Protein AF-A0A8T5IJR4-F1 (afdb_monomer_lite)

Radius of gyration: 23.62 Å; chains: 1; bounding box: 55×16×66 Å

Structure (mmCIF, N/CA/C/O backbone):
data_AF-A0A8T5IJR4-F1
#
_entry.id   AF-A0A8T5IJR4-F1
#
loop_
_atom_site.group_PDB
_atom_site.id
_atom_site.type_symbol
_atom_site.label_atom_id
_atom_site.label_alt_id
_atom_site.label_comp_id
_atom_site.label_asym_id
_atom_site.label_entity_id
_atom_site.label_seq_id
_atom_site.pdbx_PDB_ins_code
_atom_site.Cartn_x
_atom_site.Cartn_y
_atom_site.Cartn_z
_atom_site.occupancy
_atom_site.B_iso_or_equiv
_atom_site.auth_seq_id
_atom_site.auth_comp_id
_atom_site.auth_asym_id
_atom_site.auth_atom_id
_atom_site.pdbx_PDB_model_num
ATOM 1 N N . MET A 1 1 ? -21.890 3.877 23.544 1.00 56.03 1 MET A N 1
ATOM 2 C CA . MET A 1 1 ? -21.087 4.449 22.442 1.00 56.03 1 MET A CA 1
ATOM 3 C C . MET A 1 1 ? -21.622 5.836 22.123 1.00 56.03 1 MET A C 1
ATOM 5 O O . MET A 1 1 ? -22.803 5.952 21.804 1.00 56.03 1 MET A O 1
ATOM 9 N N . LYS A 1 2 ? -20.827 6.899 22.290 1.00 72.06 2 LY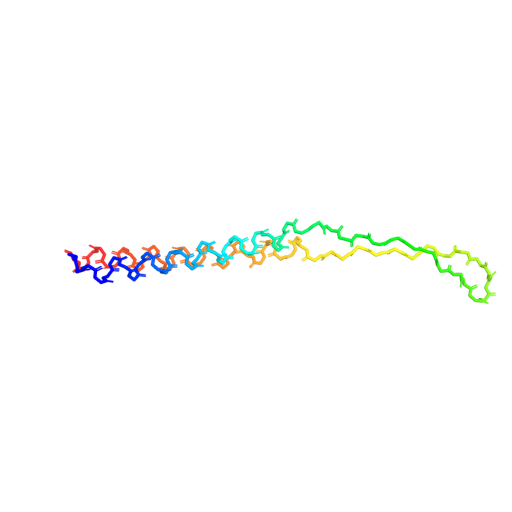S A N 1
ATOM 10 C CA . LYS A 1 2 ? -21.292 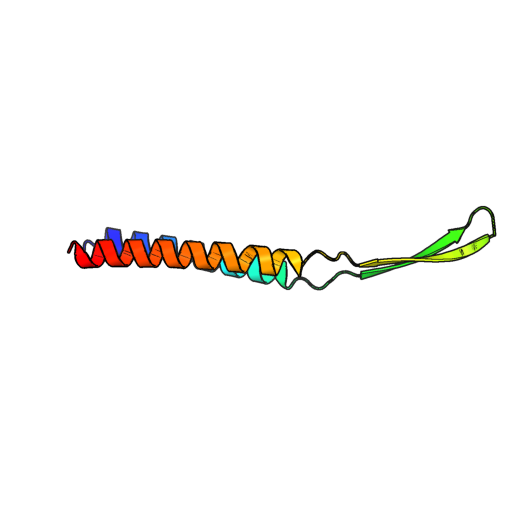8.243 21.912 1.00 72.06 2 LYS A CA 1
ATOM 11 C C . LYS A 1 2 ? -21.176 8.370 20.393 1.00 72.06 2 LYS A C 1
ATOM 13 O O . LYS A 1 2 ? -20.168 7.980 19.817 1.00 72.06 2 LYS A O 1
ATOM 18 N N . LYS A 1 3 ? -22.205 8.916 19.736 1.00 71.06 3 LYS A N 1
ATOM 19 C CA . LYS A 1 3 ? -22.307 9.043 18.263 1.00 71.06 3 LYS A CA 1
ATOM 20 C C . LYS A 1 3 ? -21.045 9.638 17.604 1.00 71.06 3 LYS A C 1
ATOM 22 O O . LYS A 1 3 ? -20.735 9.303 16.467 1.00 71.06 3 LYS A O 1
ATOM 27 N N . GLN A 1 4 ? -20.314 10.486 18.331 1.00 71.62 4 GLN A N 1
ATOM 28 C CA . GLN A 1 4 ? -19.068 11.113 17.881 1.00 71.62 4 GLN A CA 1
ATOM 29 C C . GLN A 1 4 ? -17.886 10.139 17.724 1.00 71.62 4 GLN A C 1
ATOM 31 O O . GLN A 1 4 ? -17.096 10.312 16.803 1.00 71.62 4 GLN A O 1
ATOM 36 N N . GLU A 1 5 ? -17.776 9.099 18.555 1.00 75.44 5 GLU A N 1
ATOM 37 C CA . GLU A 1 5 ? -16.647 8.152 18.504 1.00 75.44 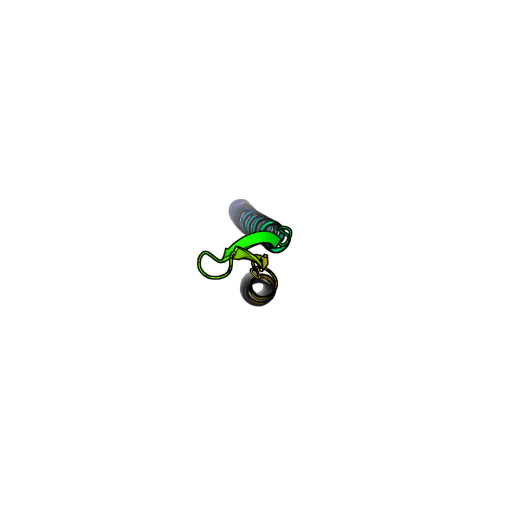5 GLU A CA 1
ATOM 38 C C . GLU A 1 5 ? -16.742 7.235 17.278 1.00 75.44 5 GLU A C 1
ATOM 40 O O . GLU A 1 5 ? -15.750 6.976 16.602 1.00 75.44 5 GLU A O 1
ATOM 45 N N . ILE A 1 6 ? -17.962 6.807 16.936 1.00 78.56 6 ILE A N 1
ATOM 46 C CA . ILE A 1 6 ? -18.228 6.006 15.731 1.00 78.56 6 ILE A CA 1
ATOM 47 C C . ILE A 1 6 ? -17.855 6.801 14.478 1.00 78.56 6 ILE A C 1
ATOM 49 O O . ILE A 1 6 ? -17.226 6.261 13.572 1.00 78.56 6 ILE A O 1
ATOM 53 N N . LEU A 1 7 ? -18.211 8.089 14.441 1.00 76.44 7 LEU A N 1
ATOM 54 C CA . LEU A 1 7 ? -17.917 8.956 13.304 1.00 76.44 7 LEU A CA 1
ATOM 55 C C . LEU A 1 7 ? -16.406 9.131 13.109 1.00 76.44 7 LEU A C 1
ATOM 57 O O . LEU A 1 7 ? -15.931 9.042 11.982 1.00 76.44 7 LEU A O 1
ATOM 61 N N . GLN A 1 8 ? -15.649 9.317 14.195 1.00 74.19 8 GLN A N 1
ATOM 62 C CA . GLN A 1 8 ? -14.190 9.427 14.131 1.00 74.19 8 GLN A CA 1
ATOM 63 C C . GLN A 1 8 ? -13.532 8.142 13.621 1.00 74.19 8 GLN A C 1
ATOM 65 O O . GLN A 1 8 ? -12.661 8.211 12.754 1.00 74.19 8 GLN A O 1
ATOM 70 N N . ILE A 1 9 ? -13.977 6.976 14.097 1.00 79.69 9 ILE A N 1
ATOM 71 C CA . ILE A 1 9 ? -13.469 5.680 13.623 1.00 79.69 9 ILE A CA 1
ATOM 72 C C . ILE A 1 9 ? -13.751 5.508 12.126 1.00 79.69 9 ILE A C 1
ATOM 74 O O . ILE A 1 9 ? -12.856 5.123 11.374 1.00 79.69 9 ILE A O 1
ATOM 78 N N . LEU A 1 10 ? -14.965 5.844 11.676 1.00 77.06 10 LEU A N 1
ATOM 79 C CA . LEU A 1 10 ? -15.343 5.748 10.264 1.00 77.06 10 LEU A CA 1
ATOM 80 C C . LEU A 1 10 ? -14.478 6.654 9.379 1.00 77.06 10 LEU A C 1
ATOM 82 O O . LEU A 1 10 ? -14.045 6.254 8.299 1.00 77.06 10 LEU A O 1
ATOM 86 N N . MET A 1 11 ? -14.207 7.870 9.858 1.00 76.31 11 MET A N 1
ATOM 87 C CA . MET A 1 11 ? -13.393 8.850 9.148 1.00 76.31 11 MET A CA 1
ATOM 88 C C . MET A 1 11 ? -11.957 8.346 8.978 1.00 76.31 11 MET A C 1
ATOM 90 O O . MET A 1 11 ? -11.429 8.360 7.869 1.00 76.31 11 MET A O 1
ATOM 94 N N . ILE A 1 12 ? -11.348 7.818 10.042 1.00 79.81 12 ILE A N 1
ATOM 95 C CA . ILE A 1 12 ? -9.987 7.272 9.978 1.00 79.81 12 ILE A CA 1
ATOM 96 C C . ILE A 1 12 ? -9.932 6.061 9.040 1.00 79.81 12 ILE A C 1
ATOM 98 O O . ILE A 1 12 ? -9.025 5.963 8.214 1.00 79.81 12 ILE A O 1
ATOM 102 N N . LEU A 1 13 ? -10.931 5.178 9.105 1.00 78.56 13 LEU A N 1
ATOM 103 C CA . LEU A 1 13 ? -11.016 4.015 8.225 1.00 78.56 13 LEU A CA 1
ATOM 104 C C . LEU A 1 13 ? -11.093 4.428 6.746 1.00 78.56 13 LEU A C 1
ATOM 106 O O . LEU A 1 13 ? -10.384 3.866 5.915 1.00 78.56 13 LEU A O 1
ATOM 110 N N . SER A 1 14 ? -11.897 5.445 6.417 1.00 71.75 14 SER A N 1
ATOM 111 C CA . SER A 1 14 ? -12.002 5.947 5.040 1.00 71.75 14 SER A CA 1
ATOM 112 C C . SER A 1 14 ? -10.685 6.521 4.507 1.00 71.75 14 SER A C 1
ATOM 114 O O . SER A 1 14 ? -10.335 6.268 3.356 1.00 71.75 14 SER A O 1
ATOM 116 N N . ILE A 1 15 ? -9.915 7.221 5.347 1.00 80.19 15 ILE A N 1
ATOM 117 C CA . ILE A 1 15 ? -8.610 7.776 4.965 1.00 80.19 15 ILE A CA 1
ATOM 118 C C . ILE A 1 15 ? -7.614 6.646 4.692 1.00 80.19 15 ILE A C 1
ATOM 120 O O . ILE A 1 15 ? -6.910 6.682 3.687 1.00 80.19 15 ILE A O 1
ATOM 124 N N . LEU A 1 16 ? -7.588 5.614 5.540 1.00 76.12 16 LEU A N 1
ATOM 125 C CA . LEU A 1 16 ? -6.710 4.453 5.362 1.00 76.12 16 LEU A CA 1
ATOM 126 C C . LEU A 1 16 ? -7.025 3.672 4.080 1.00 76.12 16 LEU A C 1
ATOM 128 O O . LEU A 1 16 ? -6.106 3.243 3.378 1.00 76.12 16 LEU A O 1
ATOM 132 N N . ILE A 1 17 ? -8.309 3.518 3.750 1.00 76.69 17 ILE A N 1
ATOM 133 C CA . ILE A 1 17 ? -8.746 2.872 2.507 1.00 76.69 17 ILE A CA 1
ATOM 134 C C . ILE A 1 17 ? -8.300 3.696 1.295 1.00 76.69 17 ILE A C 1
ATOM 136 O O . ILE A 1 17 ? -7.700 3.143 0.376 1.00 76.69 17 ILE A O 1
ATOM 140 N N . LEU A 1 18 ? -8.528 5.013 1.306 1.00 73.38 18 LEU A N 1
ATOM 141 C CA . LEU A 1 18 ? -8.105 5.901 0.219 1.00 73.38 18 LEU A CA 1
ATOM 142 C C . LEU A 1 18 ? -6.586 5.881 0.019 1.00 73.38 18 LEU A C 1
ATOM 144 O O . LEU A 1 18 ? -6.125 5.794 -1.117 1.00 73.38 18 LEU A O 1
ATOM 148 N N . LEU A 1 19 ? -5.815 5.894 1.110 1.00 75.12 19 LEU A N 1
ATOM 149 C CA . LEU A 1 19 ? -4.358 5.804 1.054 1.00 75.12 19 LEU A CA 1
ATOM 150 C C . LEU A 1 19 ? -3.913 4.479 0.423 1.00 75.12 19 LEU A C 1
ATOM 152 O O . LEU A 1 19 ? -3.059 4.470 -0.457 1.00 75.12 19 LEU A O 1
ATOM 156 N N . SER A 1 20 ? -4.540 3.371 0.823 1.00 70.88 20 SER A N 1
ATOM 157 C CA . SER A 1 20 ? -4.234 2.034 0.300 1.00 70.88 20 SER A CA 1
ATOM 158 C C . SER A 1 20 ? -4.552 1.912 -1.194 1.00 70.88 20 SER A C 1
ATOM 160 O O . S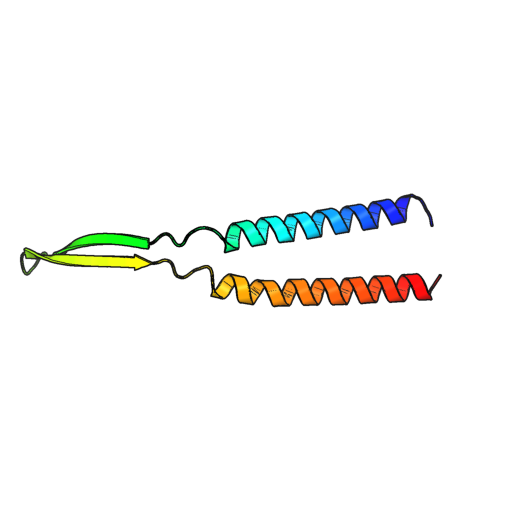ER A 1 20 ? -3.779 1.317 -1.940 1.00 70.88 20 SER A O 1
ATOM 162 N N . ILE A 1 21 ? -5.659 2.508 -1.652 1.00 71.00 21 ILE A N 1
ATOM 163 C CA . ILE A 1 21 ? -6.045 2.521 -3.071 1.00 71.00 21 ILE A CA 1
ATOM 164 C C . ILE A 1 21 ? -5.082 3.384 -3.893 1.00 71.00 21 ILE A C 1
ATOM 166 O O . ILE A 1 21 ? -4.629 2.941 -4.946 1.00 71.00 21 ILE A O 1
ATOM 170 N N . ALA A 1 22 ? -4.750 4.593 -3.428 1.00 66.00 22 ALA A N 1
ATOM 171 C CA . ALA A 1 22 ? -3.829 5.490 -4.132 1.00 66.00 22 ALA A CA 1
ATOM 172 C C . ALA A 1 22 ? -2.449 4.845 -4.314 1.00 66.00 22 ALA A C 1
ATOM 174 O O . ALA A 1 22 ? -1.860 4.878 -5.393 1.00 66.00 22 ALA A O 1
ATOM 175 N N . VAL A 1 23 ? -1.983 4.183 -3.260 1.00 65.81 23 VAL A N 1
ATOM 176 C CA . VAL A 1 23 ? -0.766 3.385 -3.254 1.00 65.81 23 VAL A CA 1
ATOM 177 C C . VAL A 1 23 ? -0.840 2.225 -4.253 1.00 65.81 23 VAL A C 1
ATOM 179 O O . VAL A 1 23 ? 0.083 2.056 -5.043 1.00 65.81 23 VAL A O 1
ATOM 182 N N . TYR A 1 24 ? -1.936 1.459 -4.256 1.00 64.50 24 TYR A N 1
ATOM 183 C CA . TYR A 1 24 ? -2.132 0.328 -5.169 1.00 64.50 24 TYR A CA 1
ATOM 184 C C . TYR A 1 24 ? -2.103 0.753 -6.645 1.00 64.50 24 TYR A C 1
ATOM 186 O O . TYR A 1 24 ? -1.468 0.097 -7.471 1.00 64.50 24 TYR A O 1
ATOM 194 N N . GLN A 1 25 ? -2.757 1.872 -6.974 1.00 59.47 25 GLN A N 1
ATOM 195 C CA . GLN A 1 25 ? -2.761 2.441 -8.326 1.00 59.47 25 GLN A CA 1
ATOM 196 C C . GLN A 1 25 ? -1.356 2.873 -8.755 1.00 59.47 25 GLN A C 1
ATOM 198 O O . GLN A 1 25 ? -0.935 2.573 -9.867 1.00 59.47 25 GLN A O 1
ATOM 203 N N . PHE A 1 26 ? -0.605 3.514 -7.857 1.00 61.28 26 PHE A N 1
ATOM 204 C CA . PHE A 1 26 ? 0.775 3.913 -8.126 1.00 61.28 26 PHE A CA 1
ATOM 205 C C . PHE A 1 26 ? 1.698 2.705 -8.344 1.00 61.28 26 PHE A C 1
ATOM 207 O O . PHE A 1 26 ? 2.539 2.716 -9.238 1.00 61.28 26 PHE A O 1
ATOM 214 N N . SER A 1 27 ? 1.518 1.633 -7.570 1.00 55.97 27 SER A N 1
ATOM 215 C CA . SER A 1 27 ? 2.324 0.417 -7.708 1.00 55.97 27 SER A CA 1
ATOM 216 C C . SER A 1 27 ? 1.990 -0.436 -8.933 1.00 55.97 27 SER A C 1
ATOM 218 O O . SER A 1 27 ? 2.831 -1.219 -9.363 1.00 55.97 27 SER A O 1
ATOM 220 N N . ASN A 1 28 ? 0.787 -0.285 -9.492 1.00 55.78 28 ASN A N 1
ATOM 221 C CA . ASN A 1 28 ? 0.355 -0.995 -10.698 1.00 55.78 28 ASN A CA 1
ATOM 222 C C . ASN A 1 28 ? 0.464 -0.148 -11.970 1.00 55.78 28 ASN A C 1
ATOM 224 O O . ASN A 1 28 ? 0.004 -0.586 -13.026 1.00 55.78 28 ASN A O 1
ATOM 228 N N . ALA A 1 29 ? 1.047 1.052 -11.889 1.00 57.50 29 ALA A N 1
ATOM 229 C CA . ALA A 1 29 ? 1.370 1.814 -13.082 1.00 57.50 29 ALA A CA 1
ATOM 230 C C . ALA A 1 29 ? 2.263 0.948 -13.994 1.00 57.50 29 ALA A C 1
ATOM 232 O O . ALA A 1 29 ? 3.217 0.334 -13.504 1.00 57.50 29 ALA A O 1
ATOM 233 N N . PRO A 1 30 ? 1.932 0.828 -15.291 1.00 57.59 30 PRO A N 1
ATOM 234 C CA . PRO A 1 30 ? 2.692 -0.013 -16.201 1.00 57.59 30 PRO A CA 1
ATOM 235 C C . PRO A 1 30 ? 4.149 0.451 -16.250 1.00 57.59 30 PRO A C 1
ATOM 237 O O . PRO A 1 30 ? 4.433 1.648 -16.191 1.00 57.59 30 PRO A O 1
ATOM 240 N N . ILE A 1 31 ? 5.069 -0.511 -16.355 1.00 64.75 31 ILE A N 1
ATOM 241 C CA . ILE A 1 31 ? 6.487 -0.219 -16.558 1.00 64.75 31 ILE A CA 1
ATOM 242 C C . ILE A 1 31 ? 6.614 0.486 -17.905 1.00 64.75 31 ILE A C 1
ATOM 244 O O . ILE A 1 31 ? 6.439 -0.134 -18.955 1.00 64.75 31 ILE A O 1
ATOM 248 N N . GLU A 1 32 ? 6.915 1.779 -17.869 1.00 61.06 32 GLU A N 1
ATOM 249 C CA . GLU A 1 32 ? 7.279 2.526 -19.065 1.00 61.06 32 GLU A CA 1
ATOM 250 C C . GLU A 1 32 ? 8.720 2.158 -19.425 1.00 61.06 32 GLU A C 1
ATOM 252 O O . GLU A 1 32 ? 9.689 2.620 -18.813 1.00 61.06 32 GLU A O 1
ATOM 257 N N . CYS A 1 33 ? 8.849 1.251 -20.389 1.00 69.31 33 CYS A N 1
ATOM 258 C CA . CYS A 1 33 ? 10.099 1.019 -21.092 1.00 69.31 33 CYS A CA 1
ATOM 259 C C . CYS A 1 33 ? 10.109 1.914 -22.327 1.00 69.31 33 CYS A C 1
ATOM 261 O O . CYS A 1 33 ? 9.135 1.953 -23.082 1.00 69.31 33 CYS A O 1
ATOM 263 N N . TRP A 1 34 ? 11.208 2.626 -22.523 1.00 74.31 34 TRP A N 1
ATOM 264 C CA . TRP A 1 34 ? 11.450 3.381 -23.739 1.00 74.31 34 TRP A CA 1
ATOM 265 C C . TRP A 1 34 ? 12.586 2.712 -24.498 1.00 74.31 34 TRP A C 1
ATOM 267 O O . TRP A 1 34 ? 13.562 2.244 -23.906 1.00 74.31 34 TRP A O 1
ATOM 277 N N . ASP A 1 35 ? 12.407 2.642 -25.810 1.00 77.94 35 ASP A N 1
ATOM 278 C CA . ASP A 1 35 ? 13.376 2.084 -26.736 1.00 77.94 35 ASP A CA 1
ATOM 279 C C . ASP A 1 35 ? 13.735 3.164 -27.752 1.00 77.94 35 ASP A C 1
ATOM 281 O O . ASP A 1 35 ? 12.868 3.898 -28.241 1.00 77.94 35 ASP A O 1
ATOM 285 N N . GLY A 1 36 ? 15.024 3.299 -28.013 1.00 79.44 36 GLY A N 1
ATOM 286 C CA . GLY A 1 36 ? 15.593 4.331 -28.854 1.00 79.44 36 GLY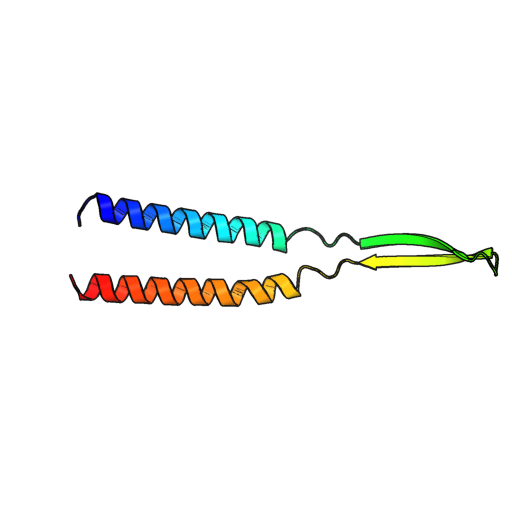 A CA 1
ATOM 287 C C . GLY A 1 36 ? 16.901 3.858 -29.464 1.00 79.44 36 GLY A C 1
ATOM 288 O O . GLY A 1 36 ? 17.498 2.864 -29.059 1.00 79.44 36 GLY A O 1
ATOM 289 N N . THR A 1 37 ? 17.370 4.590 -30.461 1.00 79.69 37 THR A N 1
ATOM 290 C CA . THR A 1 37 ? 18.686 4.373 -31.060 1.00 79.69 37 THR A CA 1
ATOM 291 C C . THR A 1 37 ? 19.382 5.712 -31.167 1.00 79.69 37 THR A C 1
ATOM 293 O O . THR A 1 37 ? 18.804 6.661 -31.700 1.00 79.69 37 THR A O 1
ATOM 296 N N . GLU A 1 38 ? 20.608 5.788 -30.676 1.00 80.44 38 GLU A N 1
ATOM 297 C CA . GLU A 1 38 ? 21.480 6.942 -30.846 1.00 80.44 38 GLU A CA 1
ATOM 298 C C . GLU A 1 38 ? 22.472 6.635 -31.968 1.00 80.44 38 GLU A C 1
ATOM 300 O O . GLU A 1 38 ? 22.761 5.475 -32.251 1.00 80.44 38 GLU A O 1
ATOM 305 N N . THR A 1 39 ? 22.940 7.656 -32.679 1.00 81.38 39 THR A N 1
ATOM 306 C CA . THR A 1 39 ? 24.003 7.476 -33.675 1.00 81.38 39 THR A CA 1
ATOM 307 C C . THR A 1 39 ? 25.311 7.873 -33.018 1.00 81.38 39 THR A C 1
ATOM 309 O O . THR A 1 39 ? 25.444 9.014 -32.580 1.00 81.38 39 THR A O 1
ATOM 312 N N . ASP A 1 40 ? 26.252 6.939 -32.935 1.00 78.44 40 ASP A N 1
ATOM 313 C CA . ASP A 1 40 ? 27.591 7.208 -32.428 1.00 78.44 40 ASP A CA 1
ATOM 314 C C . ASP A 1 40 ? 28.272 8.234 -33.346 1.00 78.44 40 ASP A C 1
ATOM 316 O O . ASP A 1 40 ? 28.400 8.026 -34.556 1.00 78.44 40 ASP A O 1
ATOM 320 N N . SER A 1 41 ? 28.674 9.373 -32.781 1.00 81.44 41 SER A N 1
ATOM 321 C CA . SER A 1 41 ? 29.273 10.475 -33.534 1.00 81.44 41 SER A CA 1
ATOM 322 C C . SER A 1 41 ? 30.639 10.133 -34.124 1.00 81.44 41 SER A C 1
ATOM 324 O O . SER A 1 41 ? 31.047 10.770 -35.096 1.00 81.44 41 SER A O 1
ATOM 326 N N . ASP A 1 42 ? 31.333 9.146 -33.555 1.00 86.38 42 ASP A N 1
ATOM 327 C CA . ASP A 1 42 ? 32.704 8.800 -33.926 1.00 86.38 42 ASP A CA 1
ATOM 328 C C . ASP A 1 42 ? 32.746 7.670 -34.961 1.00 86.38 42 ASP A C 1
ATOM 330 O O . ASP A 1 42 ? 33.622 7.646 -35.828 1.00 86.38 42 ASP A O 1
ATOM 334 N N . THR A 1 43 ? 31.785 6.744 -34.897 1.00 85.06 43 THR A N 1
ATOM 335 C CA . THR A 1 43 ? 31.723 5.564 -35.778 1.00 85.06 43 THR A CA 1
ATOM 336 C C . THR A 1 43 ? 30.600 5.632 -36.815 1.00 85.06 43 THR A C 1
ATOM 338 O O . THR A 1 43 ? 30.665 4.941 -37.832 1.00 85.06 43 THR A O 1
ATOM 341 N N . GLY A 1 44 ? 29.589 6.483 -36.607 1.00 82.44 44 GLY A N 1
ATOM 342 C CA . GLY A 1 44 ? 28.391 6.567 -37.446 1.00 82.44 44 GLY A CA 1
ATOM 343 C C . GLY A 1 44 ? 27.438 5.377 -37.292 1.00 82.44 44 GLY A C 1
ATOM 344 O O . GLY A 1 44 ? 26.474 5.271 -38.054 1.00 82.44 44 GLY A O 1
ATOM 345 N N . GLU A 1 45 ? 27.693 4.471 -36.344 1.00 84.50 45 GLU A N 1
ATOM 346 C CA . GLU A 1 45 ? 26.852 3.303 -36.095 1.00 84.50 45 GLU A CA 1
ATOM 347 C C . GLU A 1 45 ? 25.633 3.652 -35.226 1.00 84.50 45 GLU A C 1
ATOM 349 O O . GLU A 1 45 ? 25.681 4.515 -34.350 1.00 84.50 45 GLU A O 1
ATOM 354 N N . LEU A 1 46 ? 24.513 2.963 -35.470 1.00 79.69 46 LEU A N 1
ATOM 355 C CA . LEU A 1 46 ? 23.322 3.043 -34.624 1.00 79.69 46 LEU A CA 1
ATOM 356 C C . LEU A 1 46 ? 23.525 2.167 -33.386 1.00 79.69 46 LEU A C 1
ATOM 358 O O . LEU A 1 46 ? 23.571 0.941 -33.490 1.00 79.69 46 LEU A O 1
ATOM 362 N N . ILE A 1 47 ? 23.592 2.794 -32.217 1.00 79.75 47 ILE A N 1
ATOM 363 C CA . ILE A 1 47 ? 23.662 2.123 -30.921 1.00 79.75 47 ILE A CA 1
ATOM 364 C C . ILE A 1 47 ? 22.266 2.086 -30.289 1.00 79.75 47 ILE A C 1
ATOM 366 O O . ILE A 1 47 ? 21.630 3.134 -30.143 1.00 79.75 47 ILE A O 1
ATOM 370 N N . PRO A 1 48 ? 21.759 0.901 -29.903 1.00 73.50 48 PRO A N 1
ATOM 371 C CA . PRO A 1 48 ? 20.497 0.803 -29.187 1.00 73.50 48 PRO A CA 1
ATOM 372 C C . PRO A 1 48 ? 20.643 1.424 -27.796 1.00 73.50 48 PRO A C 1
ATOM 374 O O . PRO A 1 48 ? 21.507 1.031 -27.011 1.00 73.50 48 PRO A O 1
ATOM 377 N N . ILE A 1 49 ? 19.772 2.379 -27.490 1.00 77.06 49 ILE A N 1
ATOM 378 C CA . ILE A 1 49 ? 19.631 2.999 -26.177 1.00 77.06 49 ILE A CA 1
ATOM 379 C C . ILE A 1 49 ? 18.209 2.748 -25.680 1.00 77.06 49 ILE A C 1
ATOM 381 O O . ILE A 1 49 ? 17.242 3.357 -26.124 1.00 77.06 49 ILE A O 1
ATOM 385 N N . GLY A 1 50 ? 18.085 1.814 -24.745 1.00 72.44 50 GLY A N 1
ATOM 386 C CA . GLY A 1 50 ? 16.816 1.458 -24.128 1.00 72.44 50 GLY A CA 1
ATOM 387 C C . GLY A 1 50 ? 16.956 1.399 -22.617 1.00 72.44 50 GLY A C 1
ATOM 388 O O . GLY A 1 50 ? 17.981 0.963 -22.085 1.00 72.44 50 GLY A O 1
ATOM 389 N N . GLY A 1 51 ? 15.915 1.837 -21.918 1.00 69.88 51 GLY A N 1
ATOM 390 C CA . GLY A 1 51 ? 15.850 1.814 -20.465 1.00 69.88 51 GLY A CA 1
ATOM 391 C C . GLY A 1 51 ? 14.445 1.463 -19.997 1.00 69.88 51 GLY A C 1
ATOM 392 O O . GLY A 1 51 ? 13.455 1.977 -20.510 1.00 69.88 51 GLY A O 1
ATOM 393 N N . CYS A 1 52 ? 14.348 0.599 -18.992 1.00 67.88 52 CYS A N 1
ATOM 394 C CA . CYS A 1 52 ? 13.108 0.409 -18.249 1.00 67.88 52 CYS A CA 1
ATOM 395 C C . CYS A 1 52 ? 13.260 1.085 -16.889 1.00 67.88 52 CYS A C 1
ATOM 397 O O . CYS A 1 52 ? 14.210 0.799 -16.155 1.00 67.88 52 CYS A O 1
ATOM 399 N N . ASN A 1 53 ? 12.313 1.947 -16.521 1.00 66.25 53 ASN A N 1
ATOM 400 C CA . ASN A 1 53 ? 12.248 2.467 -15.159 1.00 66.25 53 ASN A CA 1
ATOM 401 C C . ASN A 1 53 ? 11.804 1.330 -14.228 1.00 66.25 53 ASN A C 1
ATOM 403 O O . ASN A 1 53 ? 10.617 1.066 -14.064 1.00 66.25 53 ASN A O 1
ATOM 407 N N . ALA A 1 54 ? 12.755 0.610 -13.632 1.00 58.94 54 ALA A N 1
ATOM 408 C CA . ALA A 1 54 ? 12.473 -0.429 -12.646 1.00 58.94 54 ALA A CA 1
ATOM 409 C C . ALA A 1 54 ? 12.061 0.202 -11.301 1.00 58.94 54 ALA A C 1
ATOM 411 O O . ALA A 1 54 ? 12.826 0.187 -10.341 1.00 58.94 54 ALA A O 1
ATOM 412 N N . SER A 1 55 ? 10.856 0.773 -11.224 1.00 55.56 55 SER A N 1
ATOM 413 C CA . SER A 1 55 ? 10.435 1.592 -10.073 1.00 55.56 55 SER A CA 1
ATOM 414 C C . SER A 1 55 ? 9.283 1.021 -9.241 1.00 55.56 55 SER A C 1
ATOM 416 O O . SER A 1 55 ? 8.842 1.681 -8.309 1.00 55.56 55 SER A O 1
ATOM 418 N N . TYR A 1 56 ? 8.792 -0.194 -9.511 1.00 53.81 56 TYR A N 1
ATOM 419 C CA . TYR A 1 56 ? 7.509 -0.646 -8.929 1.00 53.81 56 TYR A CA 1
ATOM 420 C C . TYR A 1 56 ? 7.643 -1.875 -8.017 1.00 53.81 56 TYR A C 1
ATOM 422 O O . TYR A 1 56 ? 7.002 -1.944 -6.969 1.00 53.81 56 TYR A O 1
ATOM 430 N N . THR A 1 57 ? 8.544 -2.811 -8.331 1.00 50.41 57 THR A N 1
ATOM 431 C CA . THR A 1 57 ? 8.738 -4.045 -7.543 1.00 50.41 57 THR A CA 1
ATOM 432 C C . THR A 1 57 ? 9.382 -3.782 -6.174 1.00 50.41 57 THR A C 1
ATOM 434 O O . THR A 1 57 ? 9.066 -4.466 -5.202 1.00 50.41 57 THR A O 1
ATOM 437 N N . LEU A 1 58 ? 10.244 -2.762 -6.070 1.00 51.81 58 LEU A N 1
ATOM 438 C CA . LEU A 1 58 ? 10.808 -2.290 -4.794 1.00 51.81 58 LEU A CA 1
ATOM 439 C C . LEU A 1 58 ? 9.804 -1.461 -3.975 1.00 51.81 58 LEU A C 1
ATOM 441 O O . LEU A 1 58 ? 9.864 -1.439 -2.748 1.00 51.81 58 LEU A O 1
ATOM 445 N N . VAL A 1 59 ? 8.854 -0.802 -4.641 1.00 55.16 59 VAL A N 1
ATOM 446 C CA . VAL A 1 59 ? 7.813 -0.009 -3.976 1.00 55.16 59 VAL A CA 1
ATOM 447 C C . VAL A 1 59 ? 6.765 -0.933 -3.355 1.00 55.16 59 VAL A C 1
ATOM 449 O O . VAL A 1 59 ? 6.394 -0.741 -2.199 1.00 55.16 59 VAL A O 1
ATOM 452 N N . LEU A 1 60 ? 6.364 -1.998 -4.058 1.00 52.28 60 LEU A N 1
ATOM 453 C CA . LEU A 1 60 ? 5.385 -2.975 -3.569 1.00 52.28 60 LEU A CA 1
ATOM 454 C C . LEU A 1 60 ? 5.830 -3.648 -2.255 1.00 52.28 60 LEU A C 1
ATOM 456 O O . LEU A 1 60 ? 5.049 -3.764 -1.309 1.00 52.28 60 LEU A O 1
ATOM 460 N N . SER A 1 61 ? 7.104 -4.040 -2.162 1.00 56.19 61 SER A N 1
ATOM 461 C CA . SER A 1 61 ? 7.688 -4.616 -0.943 1.00 56.19 61 SER A CA 1
ATOM 462 C C . SER A 1 61 ? 7.832 -3.585 0.183 1.00 56.19 61 SER A C 1
ATOM 464 O O . SER A 1 61 ? 7.622 -3.925 1.349 1.00 56.19 61 SER A O 1
ATOM 466 N N . SER A 1 62 ? 8.077 -2.313 -0.150 1.00 60.09 62 SER A N 1
ATOM 467 C CA . SER A 1 62 ? 8.091 -1.206 0.815 1.00 60.09 62 SER A CA 1
ATOM 468 C C . SER A 1 62 ? 6.706 -0.837 1.369 1.00 60.09 62 SER A C 1
ATOM 470 O O . SER A 1 62 ? 6.643 -0.119 2.364 1.00 60.09 62 SER A O 1
ATOM 472 N N . LEU A 1 63 ? 5.607 -1.292 0.759 1.00 61.62 63 LEU A N 1
ATOM 473 C CA . LEU A 1 63 ? 4.234 -0.907 1.124 1.00 61.62 63 LEU A CA 1
ATOM 474 C C . LEU A 1 63 ? 3.487 -1.955 1.947 1.00 61.62 63 LEU A C 1
ATOM 476 O O . LEU A 1 63 ? 2.699 -1.606 2.824 1.00 61.62 63 LEU A O 1
ATOM 480 N N . ILE A 1 64 ? 3.771 -3.239 1.727 1.00 66.50 64 ILE A N 1
ATOM 481 C CA . ILE A 1 64 ? 3.146 -4.327 2.493 1.00 66.50 64 ILE A CA 1
ATOM 482 C C . ILE A 1 64 ? 3.492 -4.204 3.981 1.00 66.50 64 ILE A C 1
ATOM 484 O O . ILE A 1 64 ? 2.622 -4.356 4.838 1.00 66.50 64 ILE A O 1
ATOM 488 N N . LEU A 1 65 ? 4.750 -3.881 4.289 1.00 65.88 65 LEU A N 1
ATOM 489 C CA . LEU A 1 65 ? 5.244 -3.776 5.659 1.00 65.88 65 LEU A CA 1
ATOM 490 C C . LEU A 1 65 ? 4.571 -2.644 6.470 1.00 65.88 65 LEU A C 1
ATOM 492 O O . LEU A 1 65 ? 4.042 -2.939 7.544 1.00 65.88 65 LEU A O 1
ATOM 496 N N . PRO A 1 66 ? 4.508 -1.379 5.998 1.00 69.25 66 PRO A N 1
ATOM 497 C CA . PRO A 1 66 ? 3.831 -0.310 6.732 1.00 69.25 66 PRO A CA 1
ATOM 498 C C . PRO A 1 66 ? 2.321 -0.537 6.856 1.00 69.25 66 PRO A C 1
ATOM 500 O O . PRO A 1 66 ? 1.765 -0.265 7.919 1.00 69.25 66 PRO A O 1
ATOM 503 N N . SER A 1 67 ? 1.654 -1.098 5.842 1.00 72.69 67 SER A N 1
ATOM 504 C CA . SER A 1 67 ? 0.225 -1.431 5.935 1.00 72.69 67 SER A CA 1
ATOM 505 C C . SER A 1 67 ? -0.061 -2.485 7.013 1.00 72.69 67 SER A C 1
ATOM 507 O O . SER A 1 67 ? -1.014 -2.333 7.778 1.00 72.69 67 SER A O 1
ATOM 509 N N . LEU A 1 68 ? 0.785 -3.514 7.136 1.00 73.25 68 LEU A N 1
ATOM 510 C CA . LEU A 1 68 ? 0.684 -4.534 8.191 1.00 73.25 68 LEU A CA 1
ATOM 511 C C . LEU A 1 68 ? 0.900 -3.942 9.589 1.00 73.25 68 LEU A C 1
ATOM 513 O O . LEU A 1 68 ? 0.168 -4.268 10.523 1.00 73.25 68 LEU A O 1
ATOM 517 N N . ILE A 1 69 ? 1.873 -3.036 9.725 1.00 76.00 69 ILE A N 1
ATOM 518 C CA . ILE A 1 69 ? 2.166 -2.341 10.985 1.00 76.00 69 ILE A CA 1
ATOM 519 C C . ILE A 1 69 ? 0.981 -1.468 11.407 1.00 76.00 69 ILE A C 1
ATOM 521 O O . ILE A 1 69 ? 0.556 -1.530 12.560 1.00 76.00 69 ILE A O 1
ATOM 525 N N . ILE A 1 70 ? 0.405 -0.695 10.482 1.00 77.06 70 ILE A N 1
ATOM 526 C CA . ILE A 1 70 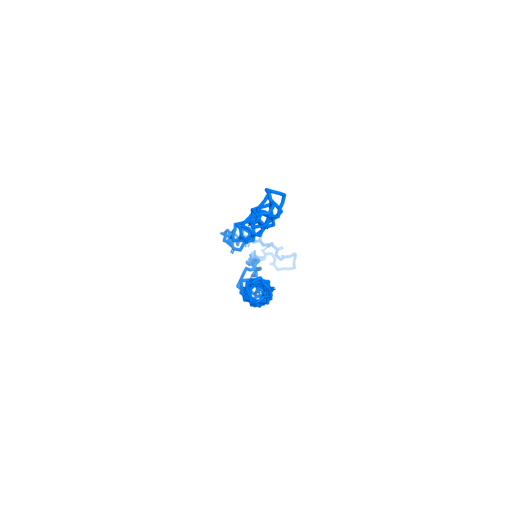? -0.770 0.140 10.765 1.00 77.06 70 ILE A CA 1
ATOM 527 C C . ILE A 1 70 ? -1.945 -0.732 11.213 1.00 77.06 70 ILE A C 1
ATOM 529 O O . ILE A 1 70 ? -2.592 -0.410 12.209 1.00 77.06 70 ILE A O 1
ATOM 533 N N . LEU A 1 71 ? -2.186 -1.858 10.536 1.00 77.50 71 LEU A N 1
ATOM 534 C CA . LEU A 1 71 ? -3.258 -2.789 10.889 1.00 77.50 71 LEU A CA 1
ATOM 535 C C . LEU A 1 71 ? -3.073 -3.368 12.303 1.00 77.50 71 LEU A C 1
ATOM 537 O O . LEU A 1 71 ? -4.030 -3.423 13.076 1.00 77.50 71 LEU A O 1
ATOM 541 N N . LEU A 1 72 ? -1.842 -3.745 12.665 1.00 77.44 72 LEU A N 1
ATOM 542 C CA . LEU A 1 72 ? -1.503 -4.248 14.000 1.00 77.44 72 LEU A CA 1
ATOM 543 C C . LEU A 1 72 ? -1.700 -3.185 15.087 1.00 77.44 72 LEU A C 1
ATOM 545 O O . LEU A 1 72 ? -2.286 -3.476 16.134 1.00 77.44 72 LEU A O 1
ATOM 549 N N . ILE A 1 73 ? -1.261 -1.948 14.841 1.00 77.81 73 ILE A N 1
ATOM 550 C CA . ILE A 1 73 ? -1.444 -0.828 15.774 1.00 77.81 73 ILE A CA 1
ATOM 551 C C . ILE A 1 73 ? -2.938 -0.565 15.985 1.00 77.81 73 ILE A C 1
ATOM 553 O O . ILE A 1 73 ? -3.394 -0.467 17.126 1.00 77.81 73 ILE A O 1
ATOM 557 N N . PHE A 1 74 ? -3.716 -0.519 14.901 1.00 78.25 74 PHE A N 1
ATOM 558 C CA . PHE A 1 74 ? -5.153 -0.269 14.968 1.00 78.25 74 PHE A CA 1
ATOM 559 C C . PHE A 1 74 ? -5.907 -1.395 15.676 1.00 78.25 74 PHE A C 1
ATOM 561 O O . PHE A 1 74 ? -6.745 -1.126 16.536 1.00 78.25 74 PHE A O 1
ATOM 568 N N . GLY A 1 75 ? -5.580 -2.652 15.367 1.00 76.81 75 GLY A N 1
ATOM 569 C CA . GLY A 1 75 ? -6.151 -3.816 16.042 1.00 76.81 75 GLY A CA 1
ATOM 570 C C . GLY A 1 75 ? -5.863 -3.807 17.543 1.00 76.81 75 GLY A C 1
ATOM 571 O O . GLY A 1 75 ? -6.754 -4.075 18.348 1.00 76.81 75 GLY A O 1
ATOM 572 N N . THR A 1 76 ? -4.652 -3.407 17.933 1.00 76.75 76 THR A N 1
ATOM 573 C CA . THR A 1 76 ? -4.257 -3.295 19.344 1.00 76.75 76 THR A CA 1
ATOM 574 C C . THR A 1 76 ? -5.017 -2.173 20.057 1.00 76.75 76 THR A C 1
ATOM 576 O O . THR A 1 76 ? -5.529 -2.377 21.157 1.00 76.75 76 THR A O 1
ATOM 579 N N . LEU A 1 77 ? -5.153 -1.003 19.426 1.00 76.81 77 LEU A N 1
ATOM 580 C CA . LEU A 1 77 ? -5.944 0.120 19.947 1.00 76.81 77 LEU A CA 1
ATOM 581 C C . LEU A 1 77 ? -7.422 -0.247 20.121 1.00 76.81 77 LEU A C 1
ATOM 583 O O . LEU A 1 77 ? -7.999 0.025 21.174 1.00 76.81 77 LEU A O 1
ATOM 587 N N . LEU A 1 78 ? -8.015 -0.907 19.123 1.00 76.19 78 LEU A N 1
ATOM 588 C CA . LEU A 1 78 ? -9.383 -1.422 19.188 1.00 76.19 78 LEU A CA 1
ATOM 589 C C . LEU A 1 78 ? -9.545 -2.432 20.323 1.00 76.19 78 LEU A C 1
ATOM 591 O O . LEU A 1 78 ? -10.498 -2.328 21.089 1.00 76.19 78 LEU A O 1
ATOM 595 N N . PHE A 1 79 ? -8.603 -3.364 20.478 1.00 76.38 79 PHE A N 1
ATOM 596 C CA . PHE A 1 79 ? -8.624 -4.349 21.558 1.00 76.38 79 PHE A CA 1
ATOM 597 C C . PHE A 1 79 ? -8.561 -3.689 22.942 1.00 76.38 79 PHE A C 1
ATOM 599 O O . PHE A 1 79 ? -9.351 -4.022 23.826 1.00 76.38 79 PHE A O 1
ATOM 606 N N . PHE A 1 80 ? -7.666 -2.716 23.134 1.00 71.31 80 PHE A N 1
ATOM 607 C CA . PHE A 1 80 ? -7.571 -1.974 24.393 1.00 71.31 80 PHE A CA 1
ATOM 608 C C . PHE A 1 80 ? -8.825 -1.154 24.686 1.00 71.31 80 PHE A C 1
ATOM 610 O O . PHE A 1 80 ? -9.273 -1.125 25.831 1.00 71.31 80 PHE A O 1
ATOM 617 N N . TYR A 1 81 ? -9.403 -0.508 23.674 1.00 70.69 81 TYR A N 1
ATOM 618 C CA . TYR A 1 81 ? -10.643 0.245 23.831 1.00 70.69 81 TYR A CA 1
ATOM 619 C C . TYR A 1 81 ? -11.815 -0.677 24.189 1.00 70.69 81 TYR A C 1
ATOM 621 O O . TYR A 1 81 ? -12.567 -0.381 25.114 1.00 70.69 81 TYR A O 1
ATOM 629 N N . TYR A 1 82 ? -11.932 -1.824 23.514 1.00 68.19 82 TYR A N 1
ATOM 630 C CA . TYR A 1 82 ? -13.007 -2.790 23.747 1.00 68.19 82 TYR A CA 1
ATOM 631 C C . TYR A 1 82 ? -12.897 -3.493 25.103 1.00 68.19 82 TYR A C 1
ATOM 633 O O . TYR A 1 82 ? -13.912 -3.838 25.681 1.00 68.19 82 TYR A O 1
ATOM 641 N N . LYS A 1 83 ? -11.680 -3.703 25.619 1.00 68.94 83 LYS A N 1
ATOM 642 C CA . LYS A 1 83 ? -11.447 -4.291 26.949 1.00 68.94 83 LYS A CA 1
ATOM 643 C C . LYS A 1 83 ? -11.659 -3.294 28.099 1.00 68.94 83 LYS A C 1
ATOM 645 O O . LYS A 1 83 ? -11.820 -3.707 29.244 1.00 68.94 83 LYS A O 1
ATOM 650 N N . LYS A 1 84 ? -11.537 -1.991 27.823 1.00 51.16 84 LYS A N 1
ATOM 651 C CA . LYS A 1 84 ? -11.647 -0.919 28.825 1.00 51.16 84 LYS A CA 1
ATOM 652 C C . LYS A 1 84 ? -13.091 -0.431 29.023 1.00 51.16 84 LYS A C 1
ATOM 654 O O . LYS A 1 84 ? -13.359 0.197 30.045 1.00 51.16 84 LYS A O 1
ATOM 659 N N . ASN A 1 85 ? -13.978 -0.721 28.073 1.00 48.28 85 ASN A N 1
ATOM 660 C CA . ASN A 1 85 ? -15.436 -0.685 28.241 1.00 48.28 85 ASN A CA 1
ATOM 661 C C . ASN A 1 85 ? -15.976 -2.085 28.550 1.00 48.28 85 ASN A C 1
ATOM 663 O O . ASN A 1 85 ? -17.136 -2.146 29.011 1.00 48.28 85 ASN A O 1
#

pLDDT: mean 70.45, std 9.37, range [48.28, 86.38]

Sequence (85 aa):
MKKQEILQILMILSILILLSIAVYQFSNAPIECWDGTETDSDTGELIPIGGCNASYTLVLSSLILPSLIILLIFGTLLFFYYKKN

Foldseek 3Di:
DPPVVVVVVVVVVVVLVVVVVVLVVVLPDDFDKDWDWDQDPVPRDTDIDIDTPPPRPVSVVVPVVVNVVVVVVVVVVVVVVVVVD

Secondary structure (DSSP, 8-state):
--HHHHHHHHHHHHHHHHHHHHHHHHHTS---EEEEEEEPTTT--EEEEEEE---SHHHHHHHHHHHHHHHHHHHHHHHHHHHH-